Protein AF-A0A3D0DUE7-F1 (afdb_monomer)

Nearest PDB structures (foldseek):
  4uoi-assembly4_F  TM=3.349E-01  e=1.594E+00  Hepatitis C virus (isolate H77)
  1yzq-assembly1_A  TM=3.588E-01  e=1.594E+00  Homo sapiens
  3vr4-assembly1_G  TM=2.849E-01  e=4.376E+00  Enterococcus hirae
  3vr6-assembly1_G  TM=2.718E-01  e=4.091E+00  Enterococcus hirae

Structure (mmCIF, N/CA/C/O backbone):
data_AF-A0A3D0DUE7-F1
#
_entry.id   AF-A0A3D0DUE7-F1
#
loop_
_atom_site.group_PDB
_atom_site.id
_atom_site.type_symbol
_atom_site.label_atom_id
_atom_site.label_alt_id
_atom_site.label_comp_id
_atom_site.label_asym_id
_atom_site.label_entity_id
_atom_site.label_seq_id
_atom_site.pdbx_PDB_ins_code
_atom_site.Cartn_x
_atom_site.Cartn_y
_atom_site.Cartn_z
_atom_site.occupancy
_atom_site.B_iso_or_equiv
_atom_site.auth_seq_id
_atom_site.auth_comp_id
_atom_site.auth_asym_id
_atom_site.auth_atom_id
_atom_site.pdbx_PDB_model_num
ATOM 1 N N . VAL A 1 1 ? 5.308 5.663 9.143 1.00 80.88 1 VAL A N 1
ATOM 2 C CA . VAL A 1 1 ? 4.101 6.363 9.635 1.00 80.88 1 VAL A CA 1
ATOM 3 C C . VAL A 1 1 ? 2.947 5.382 9.579 1.00 80.88 1 VAL A C 1
ATOM 5 O O . VAL A 1 1 ? 2.936 4.561 8.669 1.00 80.88 1 VAL A O 1
ATOM 8 N N . GLU A 1 2 ? 2.048 5.408 10.557 1.00 84.56 2 GLU A N 1
ATOM 9 C CA . GLU A 1 2 ? 0.795 4.651 10.502 1.00 84.56 2 GLU A CA 1
ATOM 10 C C . GLU A 1 2 ? -0.304 5.577 9.974 1.00 84.56 2 GLU A C 1
ATOM 12 O O . GLU A 1 2 ? -0.361 6.746 10.360 1.00 84.56 2 GLU A O 1
ATOM 17 N N . LEU A 1 3 ? -1.128 5.080 9.054 1.00 87.50 3 LEU A N 1
ATOM 18 C CA . LEU A 1 3 ? -2.201 5.843 8.426 1.00 87.50 3 LEU A CA 1
ATOM 19 C C . LEU A 1 3 ? -3.508 5.074 8.594 1.00 87.50 3 LEU A C 1
ATOM 21 O O . LEU A 1 3 ? -3.694 4.032 7.972 1.00 87.50 3 LEU A O 1
ATOM 25 N N . ASP A 1 4 ? -4.414 5.613 9.404 1.00 90.12 4 ASP A N 1
ATOM 26 C CA . ASP A 1 4 ? -5.783 5.110 9.494 1.00 90.12 4 ASP A CA 1
ATOM 27 C C . ASP A 1 4 ? -6.624 5.720 8.364 1.00 90.12 4 ASP A C 1
ATOM 29 O O . ASP A 1 4 ? -6.947 6.911 8.389 1.00 90.12 4 ASP A O 1
ATOM 33 N N . THR A 1 5 ? -6.965 4.917 7.353 1.00 89.12 5 THR A N 1
ATOM 34 C CA . THR A 1 5 ? -7.781 5.361 6.213 1.00 89.12 5 THR A CA 1
ATOM 35 C C . THR A 1 5 ? -9.190 5.765 6.633 1.00 89.12 5 THR A C 1
ATOM 37 O O . THR A 1 5 ? -9.763 6.656 6.010 1.00 89.12 5 THR A O 1
ATOM 40 N N . ALA A 1 6 ? -9.742 5.203 7.712 1.00 90.75 6 ALA A N 1
ATOM 41 C CA . ALA A 1 6 ? -11.090 5.534 8.169 1.00 90.75 6 ALA A CA 1
ATOM 42 C C . ALA A 1 6 ? -11.180 6.956 8.748 1.00 90.75 6 ALA A C 1
ATOM 44 O O . ALA A 1 6 ? -12.236 7.589 8.695 1.00 90.75 6 ALA A O 1
ATOM 45 N N . CYS A 1 7 ? -10.068 7.484 9.263 1.00 91.69 7 CYS A N 1
ATOM 46 C CA . CYS A 1 7 ? -9.991 8.814 9.867 1.00 91.69 7 CYS A CA 1
ATOM 47 C C . CYS A 1 7 ? -9.573 9.922 8.884 1.00 91.69 7 CYS A C 1
ATOM 49 O O . CYS A 1 7 ? -9.344 11.061 9.301 1.00 91.69 7 CYS A O 1
ATOM 51 N N . ARG A 1 8 ? -9.453 9.621 7.584 1.00 88.19 8 ARG A N 1
ATOM 52 C CA . ARG A 1 8 ? -8.884 10.535 6.587 1.00 88.19 8 ARG A CA 1
ATOM 53 C C . ARG A 1 8 ? -9.849 10.871 5.455 1.00 88.19 8 ARG A C 1
ATOM 55 O O . ARG A 1 8 ? -10.554 10.012 4.939 1.00 88.19 8 ARG A O 1
ATOM 62 N N . ALA A 1 9 ? -9.808 12.123 4.997 1.00 90.12 9 ALA A N 1
ATOM 63 C CA . ALA A 1 9 ? -10.618 12.579 3.865 1.00 90.12 9 ALA A CA 1
ATOM 64 C C . ALA A 1 9 ? -10.234 11.896 2.536 1.00 90.12 9 ALA A C 1
ATOM 66 O O . ALA A 1 9 ? -11.092 11.668 1.688 1.00 90.12 9 ALA A O 1
ATOM 67 N N . ASP A 1 10 ? -8.956 11.548 2.365 1.00 90.25 10 ASP A N 1
ATOM 68 C CA . ASP A 1 10 ? -8.403 10.826 1.213 1.00 90.25 10 ASP A CA 1
ATOM 69 C C . ASP A 1 10 ? -8.389 9.297 1.401 1.00 90.25 10 ASP A C 1
ATOM 71 O O . ASP A 1 10 ? -7.975 8.569 0.499 1.00 90.25 10 ASP A O 1
ATOM 75 N N . GLY A 1 11 ? -8.892 8.789 2.533 1.00 89.81 11 GLY A N 1
ATOM 76 C CA . GLY A 1 11 ? -8.828 7.372 2.896 1.00 89.81 11 GLY A CA 1
ATOM 77 C C . GLY A 1 11 ? -9.403 6.434 1.838 1.00 89.81 11 GLY A C 1
ATOM 78 O O . GLY A 1 11 ? -8.755 5.465 1.453 1.00 89.81 11 GLY A O 1
ATOM 79 N N . GLY A 1 12 ? -10.569 6.767 1.278 1.00 91.50 12 GLY A N 1
ATOM 80 C CA . GLY A 1 12 ? -11.186 5.962 0.218 1.00 91.50 12 GLY A CA 1
ATOM 81 C C . GLY A 1 12 ? -10.357 5.894 -1.071 1.00 91.50 12 GLY A C 1
ATOM 82 O O . GLY A 1 12 ? -10.363 4.868 -1.751 1.00 91.50 12 GLY A O 1
ATOM 83 N N . ALA A 1 13 ? -9.607 6.951 -1.402 1.00 91.50 13 ALA A N 1
ATOM 84 C CA . ALA A 1 13 ? -8.705 6.942 -2.553 1.00 91.50 13 ALA A CA 1
ATOM 85 C C . ALA A 1 13 ? -7.488 6.043 -2.292 1.00 91.50 13 ALA A C 1
ATOM 87 O O . ALA A 1 13 ? -7.100 5.265 -3.165 1.00 91.50 13 ALA A O 1
ATOM 88 N N . LEU A 1 14 ? -6.934 6.093 -1.077 1.00 90.81 14 LEU A N 1
ATOM 89 C CA . LEU A 1 14 ? -5.836 5.222 -0.667 1.00 90.81 14 LEU A CA 1
ATOM 90 C C . LEU A 1 14 ? -6.253 3.744 -0.690 1.00 90.81 14 LEU A C 1
ATOM 92 O O . LEU A 1 14 ? -5.554 2.909 -1.265 1.00 90.81 14 LEU A O 1
ATOM 96 N N . GLU A 1 15 ? -7.429 3.417 -0.156 1.00 92.19 15 GLU A N 1
ATOM 97 C CA . GLU A 1 15 ? -7.949 2.051 -0.217 1.00 92.19 15 GLU A CA 1
ATOM 98 C C . GLU A 1 15 ? -8.225 1.579 -1.653 1.00 92.19 15 GLU A C 1
ATOM 100 O O . GLU A 1 15 ? -8.021 0.408 -1.978 1.00 92.19 15 GLU A O 1
ATOM 105 N N . ALA A 1 16 ? -8.676 2.472 -2.540 1.00 92.25 16 ALA A N 1
ATOM 106 C CA . ALA A 1 16 ? -8.858 2.143 -3.950 1.00 92.25 16 ALA A CA 1
ATOM 107 C C . ALA A 1 16 ? -7.524 1.787 -4.626 1.00 92.25 16 ALA A C 1
ATOM 109 O O . ALA A 1 16 ? -7.476 0.810 -5.372 1.00 92.25 16 ALA A O 1
ATOM 110 N N . LEU A 1 17 ? -6.440 2.513 -4.331 1.00 91.38 17 LEU A N 1
ATOM 111 C CA . LEU A 1 17 ? -5.098 2.206 -4.844 1.00 91.38 17 LEU A CA 1
ATOM 112 C C . LEU A 1 17 ? -4.602 0.840 -4.351 1.00 91.38 17 LEU A C 1
ATOM 114 O O . LEU A 1 17 ? -4.095 0.046 -5.142 1.00 91.38 17 LEU A O 1
ATOM 118 N N . VAL A 1 18 ? -4.810 0.528 -3.069 1.00 91.25 18 VAL A N 1
ATOM 119 C CA . VAL A 1 18 ? -4.487 -0.787 -2.486 1.00 91.25 18 VAL A CA 1
ATOM 120 C C . VAL A 1 18 ? -5.243 -1.914 -3.202 1.00 91.25 18 VAL A C 1
ATOM 122 O O . VAL A 1 18 ? -4.653 -2.944 -3.532 1.00 91.25 18 VAL A O 1
ATOM 125 N N . ARG A 1 19 ? -6.536 -1.718 -3.487 1.00 90.75 19 ARG A N 1
ATOM 126 C CA . ARG A 1 19 ? -7.362 -2.700 -4.211 1.00 90.75 19 ARG A CA 1
ATOM 127 C C . ARG A 1 19 ? -6.946 -2.846 -5.676 1.00 90.75 19 ARG A C 1
ATOM 129 O O . ARG A 1 19 ? -6.859 -3.967 -6.162 1.00 90.75 19 ARG A O 1
ATOM 136 N N . GLN A 1 20 ? -6.651 -1.748 -6.373 1.00 89.69 20 GLN A N 1
ATOM 137 C CA . GLN A 1 20 ? -6.180 -1.767 -7.769 1.00 89.69 20 GLN A CA 1
ATOM 138 C C . GLN A 1 20 ? -4.844 -2.492 -7.935 1.00 89.69 20 GLN A C 1
ATOM 140 O O . GLN A 1 20 ? -4.595 -3.109 -8.967 1.00 89.69 20 GLN A O 1
ATOM 145 N N . LEU A 1 21 ? -3.997 -2.429 -6.911 1.00 87.44 21 LEU A N 1
ATOM 146 C CA . LEU A 1 21 ? -2.736 -3.156 -6.848 1.00 87.44 21 LEU A CA 1
ATOM 147 C C . LEU A 1 21 ? -2.895 -4.654 -6.602 1.00 87.44 21 LEU A C 1
ATOM 149 O O . LEU A 1 21 ? -1.893 -5.364 -6.645 1.00 87.44 21 LEU A O 1
ATOM 153 N N . ASP A 1 22 ? -4.110 -5.118 -6.293 1.00 88.44 22 ASP A N 1
ATOM 154 C CA . ASP A 1 22 ? -4.351 -6.443 -5.730 1.00 88.44 22 ASP A CA 1
ATOM 155 C C . ASP A 1 22 ? -3.389 -6.713 -4.561 1.00 88.44 22 ASP A C 1
ATOM 157 O O . ASP A 1 22 ? -2.751 -7.755 -4.489 1.00 88.44 22 ASP A O 1
ATOM 161 N N . PHE A 1 23 ? -3.202 -5.738 -3.658 1.00 87.19 23 PHE A N 1
ATOM 162 C CA . PHE A 1 23 ? -2.088 -5.732 -2.698 1.00 87.19 23 PHE A CA 1
ATOM 163 C C . PHE A 1 23 ? -1.939 -7.059 -1.932 1.00 87.19 23 PHE A C 1
ATOM 165 O O . PHE A 1 23 ? -0.826 -7.561 -1.747 1.00 87.19 23 PHE A O 1
ATOM 172 N N . PHE A 1 24 ? -3.057 -7.678 -1.541 1.00 86.44 24 PHE A N 1
ATOM 173 C CA . PHE A 1 24 ? -3.078 -8.964 -0.842 1.00 86.44 24 PHE A CA 1
ATOM 174 C C . PHE A 1 24 ? -2.625 -10.153 -1.711 1.00 86.44 24 PHE A C 1
ATOM 176 O O . PHE A 1 24 ? -1.962 -11.049 -1.185 1.00 86.44 24 PHE A O 1
ATOM 183 N N . GLY A 1 25 ? -2.847 -10.129 -3.026 1.00 83.25 25 GLY A N 1
ATOM 184 C CA . GLY A 1 25 ? -2.333 -11.110 -3.992 1.00 83.25 25 GLY A CA 1
ATOM 185 C C . GLY A 1 25 ? -0.993 -10.734 -4.640 1.00 83.25 25 GLY A C 1
ATOM 186 O O . GLY A 1 25 ? -0.273 -11.608 -5.118 1.00 83.25 25 GLY A O 1
ATOM 187 N N . ALA A 1 26 ? -0.592 -9.463 -4.581 1.00 79.12 26 ALA A N 1
ATOM 188 C CA . ALA A 1 26 ? 0.576 -8.948 -5.284 1.00 79.12 26 ALA A CA 1
ATOM 189 C C . ALA A 1 26 ? 1.896 -9.576 -4.806 1.00 79.12 26 ALA A C 1
ATOM 191 O O . ALA A 1 26 ? 2.177 -9.644 -3.604 1.00 79.12 26 ALA A O 1
ATOM 192 N N . ALA A 1 27 ? 2.735 -9.970 -5.763 1.00 71.69 27 ALA A N 1
ATOM 193 C CA . ALA A 1 27 ? 4.146 -10.277 -5.565 1.00 71.69 27 ALA A CA 1
ATOM 194 C C . ALA A 1 27 ? 4.956 -9.135 -6.203 1.00 71.69 27 ALA A C 1
ATOM 196 O O . ALA A 1 27 ? 5.077 -9.088 -7.429 1.00 71.69 27 ALA A O 1
ATOM 197 N N . PRO A 1 28 ? 5.438 -8.163 -5.414 1.00 70.94 28 PRO A N 1
ATOM 198 C CA . PRO A 1 28 ? 6.176 -7.042 -5.966 1.00 70.94 28 PRO A CA 1
ATOM 199 C C . PRO A 1 28 ? 7.521 -7.512 -6.520 1.00 70.94 28 PRO A C 1
ATOM 201 O O . PRO A 1 28 ? 8.090 -8.480 -6.006 1.00 70.94 28 PRO A O 1
ATOM 204 N N . PRO A 1 29 ? 8.043 -6.838 -7.556 1.00 67.31 29 PRO A N 1
ATOM 205 C CA . PRO A 1 29 ? 9.349 -7.169 -8.094 1.00 67.31 29 PRO A CA 1
ATOM 206 C C . PRO A 1 29 ? 10.422 -7.001 -7.010 1.00 67.31 29 PRO A C 1
ATOM 208 O O . PRO A 1 29 ? 10.542 -5.953 -6.373 1.00 67.31 29 PRO A O 1
ATOM 211 N N . CYS A 1 30 ? 11.210 -8.054 -6.799 1.00 61.66 30 CYS A N 1
ATOM 212 C CA . CYS A 1 30 ? 12.414 -7.986 -5.984 1.00 61.66 30 CYS A CA 1
ATOM 213 C C . CYS A 1 30 ? 13.510 -7.298 -6.807 1.00 61.66 30 CYS A C 1
ATOM 215 O O . CYS A 1 30 ? 14.154 -7.946 -7.632 1.00 61.66 30 CYS A O 1
ATOM 217 N N . GLY A 1 31 ? 13.704 -5.994 -6.610 1.00 62.66 31 GLY A N 1
ATOM 218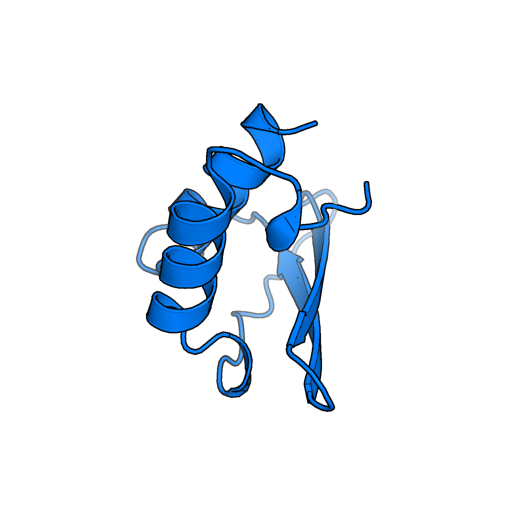 C CA . GLY A 1 31 ? 14.854 -5.287 -7.180 1.00 62.66 31 GLY A CA 1
ATOM 219 C C . GLY A 1 31 ? 16.181 -5.785 -6.589 1.00 62.66 31 GLY A C 1
ATOM 220 O O . GLY A 1 31 ? 16.220 -6.398 -5.517 1.00 62.66 31 GLY A O 1
ATOM 221 N N . VAL A 1 32 ? 17.292 -5.515 -7.272 1.00 60.56 32 VAL A N 1
ATOM 222 C CA . VAL A 1 32 ? 18.644 -5.798 -6.768 1.00 60.56 32 VAL A CA 1
ATOM 223 C C . VAL A 1 32 ? 19.519 -4.573 -6.986 1.00 60.56 32 VAL A C 1
ATOM 225 O O . VAL A 1 32 ? 19.745 -4.156 -8.117 1.0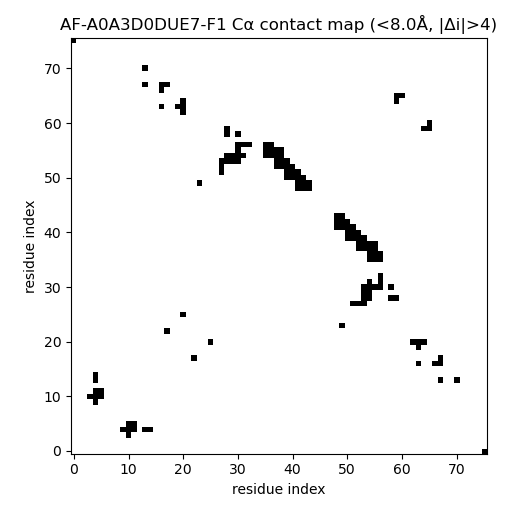0 60.56 32 VAL A O 1
ATOM 228 N N . GLY A 1 33 ? 20.065 -4.034 -5.900 1.00 61.75 33 GLY A N 1
ATOM 229 C CA . GLY A 1 33 ? 21.080 -2.988 -5.944 1.00 61.75 33 GLY A CA 1
ATOM 230 C C . GLY A 1 33 ? 21.419 -2.475 -4.551 1.00 61.75 33 GLY A C 1
ATOM 231 O O . GLY A 1 33 ? 20.593 -2.496 -3.639 1.00 61.75 33 GLY A O 1
ATOM 232 N N . ALA A 1 34 ? 22.670 -2.066 -4.381 1.00 57.97 34 ALA A N 1
ATOM 233 C CA . ALA A 1 34 ? 23.117 -1.383 -3.179 1.00 57.97 34 ALA A CA 1
ATOM 234 C C . ALA A 1 34 ? 22.695 0.090 -3.292 1.00 57.97 34 ALA A C 1
ATOM 236 O O . ALA A 1 34 ? 22.908 0.692 -4.340 1.00 57.97 34 ALA A O 1
ATOM 237 N N . ASP A 1 35 ? 22.103 0.648 -2.235 1.00 74.75 35 ASP A N 1
ATOM 238 C CA . ASP A 1 35 ? 21.640 2.049 -2.161 1.00 74.75 35 ASP A CA 1
ATOM 239 C C . ASP A 1 35 ? 20.315 2.388 -2.880 1.00 74.75 35 ASP A C 1
ATOM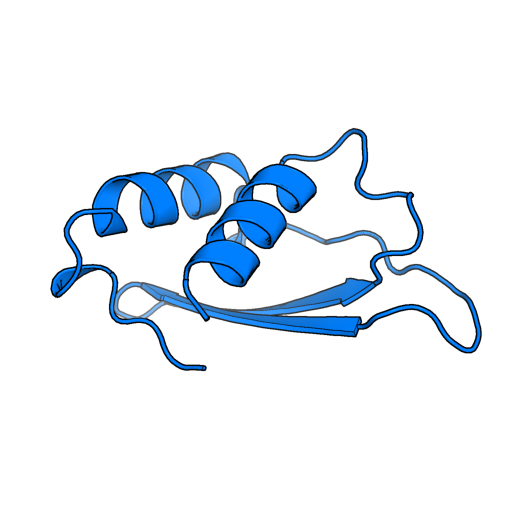 241 O O . ASP A 1 35 ? 20.065 3.526 -3.267 1.00 74.75 35 ASP A O 1
ATOM 245 N N . ILE A 1 36 ? 19.417 1.410 -3.041 1.00 77.31 36 ILE A N 1
ATOM 246 C CA . ILE A 1 36 ? 18.067 1.677 -3.563 1.00 77.31 36 ILE A CA 1
ATOM 247 C C . ILE A 1 36 ? 17.106 1.990 -2.403 1.00 77.31 36 ILE A C 1
ATOM 249 O O . ILE A 1 36 ? 17.069 1.221 -1.434 1.00 77.31 36 ILE A O 1
ATOM 253 N N . PRO A 1 37 ? 16.284 3.057 -2.492 1.00 80.00 37 PRO A N 1
ATOM 254 C CA . PRO A 1 37 ? 15.253 3.343 -1.503 1.00 80.00 37 PRO A CA 1
ATOM 255 C C . PRO A 1 37 ? 14.314 2.149 -1.303 1.00 80.00 37 PRO A C 1
ATOM 257 O O . PRO A 1 37 ? 13.700 1.642 -2.245 1.00 80.00 37 PRO A O 1
ATOM 260 N N . ARG A 1 38 ? 14.198 1.703 -0.050 1.00 84.00 38 ARG A N 1
ATOM 261 C CA . ARG A 1 38 ? 13.353 0.575 0.349 1.00 84.00 38 ARG A CA 1
ATOM 262 C C . ARG A 1 38 ? 12.091 1.079 1.035 1.00 84.00 38 ARG A C 1
ATOM 264 O O . ARG A 1 38 ? 12.170 1.826 2.007 1.00 84.00 38 ARG A O 1
ATOM 271 N N . TRP A 1 39 ? 10.945 0.585 0.581 1.00 86.62 39 TRP A N 1
ATOM 272 C CA . TRP A 1 39 ? 9.654 0.769 1.232 1.00 86.62 39 TRP A CA 1
ATOM 273 C C . TRP A 1 39 ? 9.224 -0.522 1.913 1.00 86.62 39 TRP A C 1
ATOM 275 O O . TRP A 1 39 ? 9.300 -1.600 1.327 1.00 86.62 39 TRP A O 1
ATOM 285 N N . GLU A 1 40 ? 8.732 -0.404 3.140 1.00 89.94 40 GLU A N 1
ATOM 286 C CA . GLU A 1 40 ? 8.006 -1.467 3.824 1.00 89.94 40 GLU A CA 1
ATOM 287 C C . GLU A 1 40 ? 6.599 -0.956 4.117 1.00 89.94 40 GLU A C 1
ATOM 289 O O . GLU A 1 40 ? 6.419 0.018 4.847 1.00 89.94 40 GLU A O 1
ATOM 294 N N . ILE A 1 41 ? 5.608 -1.578 3.487 1.00 90.31 41 ILE A N 1
ATOM 295 C CA . ILE A 1 41 ? 4.209 -1.167 3.569 1.00 90.31 41 ILE A CA 1
ATOM 296 C C . ILE A 1 41 ? 3.438 -2.314 4.195 1.00 90.31 41 ILE A C 1
ATOM 298 O O . ILE A 1 41 ? 3.432 -3.422 3.661 1.00 90.31 41 ILE A O 1
ATOM 302 N N . THR A 1 42 ? 2.779 -2.041 5.316 1.00 91.94 42 THR A N 1
ATOM 303 C CA . THR A 1 42 ? 1.830 -2.968 5.930 1.00 91.94 42 THR A CA 1
ATOM 304 C C . THR A 1 42 ? 0.425 -2.433 5.712 1.00 91.94 42 THR A C 1
ATOM 306 O O . THR A 1 42 ? 0.155 -1.283 6.042 1.00 91.94 42 THR A O 1
ATOM 309 N N . VAL A 1 43 ? -0.446 -3.263 5.143 1.00 91.69 43 VAL A N 1
ATOM 310 C CA . VAL A 1 43 ? -1.877 -2.981 5.007 1.00 91.69 43 VAL A CA 1
ATOM 311 C C . VAL A 1 43 ? -2.639 -3.932 5.919 1.00 91.69 43 VAL A C 1
ATOM 313 O O . VAL A 1 43 ? -2.389 -5.143 5.907 1.00 91.69 43 VAL A O 1
ATOM 316 N N . GLU A 1 44 ? -3.566 -3.368 6.686 1.00 92.50 44 GLU A N 1
ATOM 317 C CA . GLU A 1 44 ? -4.497 -4.077 7.560 1.00 92.50 44 GLU A CA 1
ATOM 318 C C . GLU A 1 44 ? -5.929 -3.772 7.095 1.00 92.50 44 GLU A C 1
ATOM 320 O O . GLU A 1 44 ? -6.348 -2.619 7.098 1.00 92.50 44 GLU A O 1
ATOM 325 N N . ASP A 1 45 ? -6.664 -4.798 6.660 1.00 88.50 45 ASP A N 1
ATOM 326 C CA . ASP A 1 45 ? -8.077 -4.730 6.257 1.00 88.50 45 ASP A CA 1
ATOM 327 C C . ASP A 1 45 ? -8.846 -5.820 7.022 1.00 88.50 45 ASP A C 1
ATOM 329 O O . ASP A 1 45 ? -8.777 -7.016 6.717 1.00 88.50 45 ASP A O 1
ATOM 333 N N . GLY A 1 46 ? -9.500 -5.421 8.117 1.00 87.62 46 GLY A N 1
ATOM 334 C CA . GLY A 1 46 ? -10.168 -6.346 9.032 1.00 87.62 46 GLY A CA 1
ATOM 335 C C . GLY A 1 46 ? -9.215 -7.408 9.598 1.00 87.62 46 GLY A C 1
ATOM 336 O O . GLY A 1 46 ? -8.318 -7.099 10.376 1.00 87.62 46 GLY A O 1
ATOM 337 N N . ALA A 1 47 ? -9.429 -8.676 9.231 1.00 88.38 47 ALA A N 1
ATOM 338 C CA . ALA A 1 47 ? -8.573 -9.798 9.638 1.00 88.38 47 ALA A CA 1
ATOM 339 C C . ALA A 1 47 ? -7.385 -10.046 8.686 1.00 88.38 47 ALA A C 1
ATOM 341 O O . ALA A 1 47 ? -6.531 -10.887 8.975 1.00 88.38 47 ALA A O 1
ATOM 342 N N . GLN A 1 48 ? -7.335 -9.366 7.536 1.00 88.75 48 GLN A N 1
ATOM 343 C CA . GLN A 1 48 ? -6.246 -9.498 6.577 1.00 88.75 48 GLN A CA 1
ATOM 344 C C . GLN A 1 48 ? -5.134 -8.511 6.923 1.00 88.75 48 GLN A C 1
ATOM 346 O O . GLN A 1 48 ? -5.349 -7.305 6.972 1.00 88.75 48 GLN A O 1
ATOM 351 N N . ARG A 1 49 ? -3.919 -9.024 7.113 1.00 92.81 49 ARG A N 1
ATOM 352 C CA . ARG A 1 49 ? -2.714 -8.213 7.293 1.00 92.81 49 ARG A CA 1
ATOM 353 C C . ARG A 1 49 ? -1.641 -8.710 6.347 1.00 92.81 49 ARG A C 1
ATOM 355 O O . ARG A 1 49 ? -1.301 -9.893 6.368 1.00 92.81 49 ARG A O 1
ATOM 362 N N . LYS A 1 50 ? -1.094 -7.816 5.527 1.00 90.94 50 LYS A N 1
ATOM 363 C CA . LYS A 1 50 ? 0.025 -8.145 4.642 1.00 90.94 50 LYS A CA 1
ATOM 364 C C . LYS A 1 50 ? 1.066 -7.046 4.674 1.00 90.94 50 LYS A C 1
ATOM 366 O O . LYS A 1 50 ? 0.742 -5.868 4.560 1.00 90.94 50 LYS A O 1
ATOM 371 N N . THR A 1 51 ? 2.318 -7.468 4.773 1.00 90.75 51 THR A N 1
ATOM 372 C CA . THR A 1 51 ? 3.474 -6.593 4.628 1.00 90.75 51 THR A CA 1
ATOM 373 C C . THR A 1 51 ? 4.149 -6.890 3.303 1.00 90.75 51 THR A C 1
ATOM 375 O O . THR A 1 51 ? 4.429 -8.042 2.969 1.00 90.75 51 THR A O 1
ATOM 378 N N . VAL A 1 52 ? 4.397 -5.836 2.542 1.00 88.62 52 VAL A N 1
ATOM 379 C CA . VAL A 1 52 ? 5.115 -5.868 1.280 1.00 88.62 52 VAL A CA 1
ATOM 380 C C . VAL A 1 52 ? 6.369 -5.022 1.423 1.00 88.62 52 VAL A C 1
ATOM 382 O O . VAL A 1 52 ? 6.332 -3.894 1.910 1.00 88.62 52 VAL A O 1
ATOM 385 N N . THR A 1 53 ? 7.483 -5.570 0.956 1.00 86.81 53 THR A N 1
ATOM 386 C CA . THR A 1 53 ? 8.704 -4.808 0.722 1.00 86.81 53 THR A CA 1
ATOM 387 C C . THR A 1 53 ? 8.816 -4.473 -0.755 1.00 86.81 53 THR A C 1
ATOM 389 O O . THR A 1 53 ? 8.707 -5.367 -1.592 1.00 86.81 53 THR A O 1
ATOM 392 N N . LEU A 1 54 ? 9.106 -3.212 -1.061 1.00 85.56 54 LEU A N 1
ATOM 393 C CA . LEU A 1 54 ? 9.414 -2.749 -2.411 1.00 85.56 54 LEU A CA 1
ATOM 394 C C . LEU A 1 54 ? 10.774 -2.067 -2.430 1.00 85.56 54 LEU A C 1
ATOM 396 O O . LEU A 1 54 ? 11.163 -1.407 -1.463 1.00 85.56 54 LEU A O 1
ATOM 400 N N . LEU A 1 55 ? 11.464 -2.196 -3.555 1.00 84.56 55 LEU A N 1
ATOM 401 C CA . LEU A 1 55 ? 12.633 -1.390 -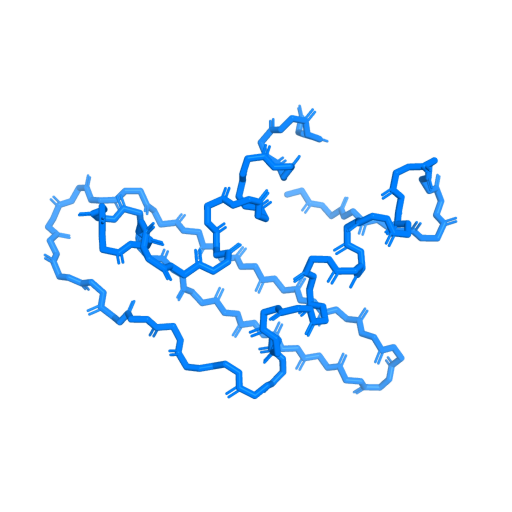3.871 1.00 84.56 55 LEU A CA 1
ATOM 402 C C . LEU A 1 55 ? 12.248 -0.427 -4.991 1.00 84.56 55 LEU A C 1
ATOM 404 O O . LEU A 1 55 ? 11.716 -0.852 -6.014 1.00 84.56 55 LEU A O 1
ATOM 408 N N . ASP A 1 56 ? 12.483 0.864 -4.780 1.00 78.12 56 ASP A N 1
ATOM 409 C CA . ASP A 1 56 ? 12.221 1.911 -5.771 1.00 78.12 56 ASP A CA 1
ATOM 410 C C . ASP A 1 56 ? 13.420 2.019 -6.733 1.00 78.12 56 ASP A C 1
ATOM 412 O O . ASP A 1 56 ? 14.162 2.998 -6.739 1.00 78.12 56 ASP A O 1
ATOM 416 N N . ASP A 1 57 ? 13.670 0.946 -7.492 1.00 74.88 57 ASP A N 1
ATOM 417 C CA . ASP A 1 57 ? 14.799 0.797 -8.429 1.00 74.88 57 ASP A CA 1
ATOM 418 C C . ASP A 1 57 ? 14.467 1.263 -9.860 1.00 74.88 57 ASP A C 1
ATOM 420 O O . ASP A 1 57 ? 15.210 1.003 -10.806 1.00 74.88 57 ASP A O 1
ATOM 424 N N . GLY A 1 58 ? 13.319 1.925 -10.030 1.00 71.44 58 GLY A N 1
ATOM 425 C CA . GLY A 1 58 ? 12.765 2.310 -11.328 1.00 71.44 58 GLY A CA 1
ATOM 426 C C . GLY A 1 58 ? 11.977 1.204 -12.045 1.00 71.44 58 GLY A C 1
ATOM 427 O O . GLY A 1 58 ? 11.275 1.505 -13.011 1.00 71.44 58 GLY A O 1
ATOM 428 N N . SER A 1 59 ? 11.995 -0.050 -11.567 1.00 71.38 59 SER A N 1
ATOM 429 C CA . SER A 1 59 ? 11.217 -1.157 -12.162 1.00 71.38 59 SER A CA 1
ATOM 430 C C . SER A 1 59 ? 9.709 -1.062 -11.896 1.00 71.38 59 SER A C 1
ATOM 432 O O . SER A 1 59 ? 8.906 -1.716 -12.564 1.00 71.38 59 SER A O 1
ATOM 434 N N . LEU A 1 60 ? 9.300 -0.194 -10.967 1.00 73.56 60 LEU A N 1
ATOM 435 C CA . LEU A 1 60 ? 7.901 0.021 -10.595 1.00 73.56 60 LEU A CA 1
ATOM 436 C C . LEU A 1 60 ? 7.091 0.769 -11.671 1.00 73.56 60 LEU A C 1
ATOM 438 O O . LEU A 1 60 ? 5.864 0.783 -11.597 1.00 73.56 60 LEU A O 1
ATOM 442 N N . GLY A 1 61 ? 7.735 1.364 -12.681 1.00 66.00 61 GLY A N 1
ATOM 4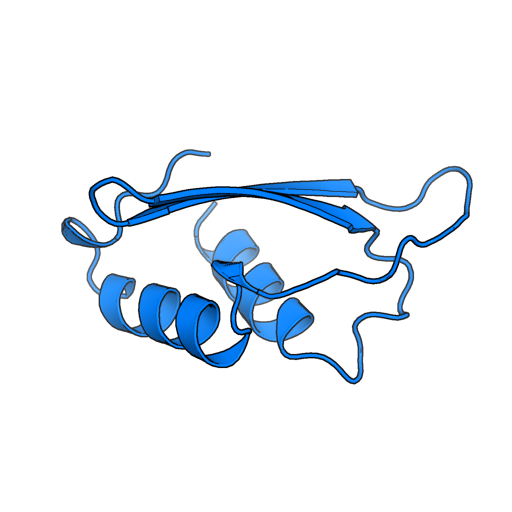43 C CA . GLY A 1 61 ? 7.111 2.307 -13.623 1.00 66.00 61 GLY A CA 1
ATOM 444 C C . GLY A 1 61 ? 5.934 1.778 -14.459 1.00 66.00 61 GLY A C 1
ATOM 445 O O . GLY A 1 61 ? 5.137 2.578 -14.937 1.00 66.00 61 GLY A O 1
ATOM 446 N N . ALA A 1 62 ? 5.787 0.458 -14.615 1.00 63.06 62 ALA A N 1
ATOM 447 C CA . ALA A 1 62 ? 4.653 -0.165 -15.318 1.00 63.06 62 ALA A CA 1
ATOM 448 C C . ALA A 1 62 ? 3.584 -0.760 -14.376 1.00 63.06 62 ALA A C 1
ATOM 450 O O . ALA A 1 62 ? 2.625 -1.381 -14.830 1.00 63.06 62 ALA A O 1
ATOM 451 N N . THR A 1 63 ? 3.755 -0.605 -13.064 1.00 69.75 63 THR A N 1
ATOM 452 C CA . TH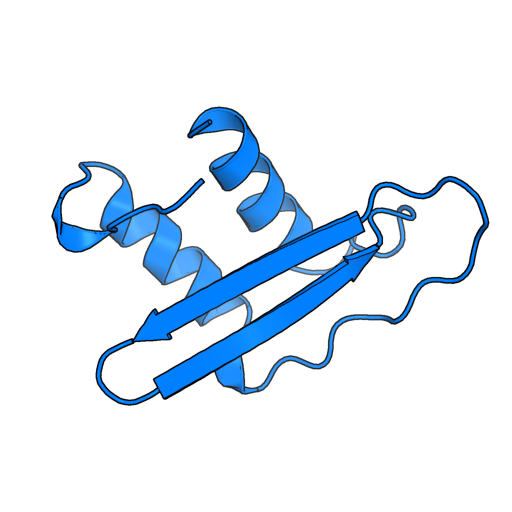R A 1 63 ? 2.875 -1.165 -12.027 1.00 69.75 63 THR A CA 1
ATOM 453 C C . THR A 1 63 ? 2.061 -0.052 -11.361 1.00 69.75 63 THR A C 1
ATOM 455 O O . THR A 1 63 ? 2.420 1.113 -11.474 1.00 69.75 63 THR A O 1
ATOM 458 N N . GL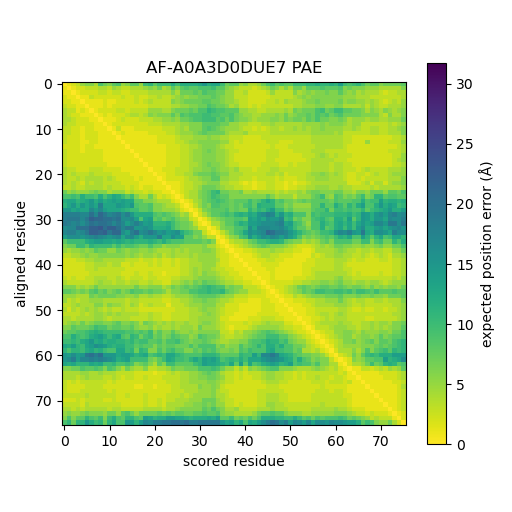Y A 1 64 ? 0.980 -0.363 -10.636 1.00 79.94 64 GLY A N 1
ATOM 459 C CA . GLY A 1 64 ? 0.233 0.647 -9.858 1.00 79.94 64 GLY A CA 1
ATOM 460 C C . GLY A 1 64 ? 0.991 1.198 -8.635 1.00 79.94 64 GLY A C 1
ATOM 461 O O . GLY A 1 64 ? 0.485 2.074 -7.935 1.00 79.94 64 GLY A O 1
ATOM 462 N N . TRP A 1 65 ? 2.198 0.689 -8.352 1.00 86.19 65 TRP A N 1
ATOM 463 C CA . TRP A 1 65 ? 2.973 1.003 -7.150 1.00 86.19 65 TRP A CA 1
ATOM 464 C C . TRP A 1 65 ? 3.423 2.468 -7.064 1.00 86.19 65 TRP A C 1
ATOM 466 O O . TRP A 1 65 ? 3.301 3.033 -5.979 1.00 86.19 65 TRP A O 1
ATOM 476 N N . PRO A 1 66 ? 3.873 3.134 -8.149 1.00 87.94 66 PRO A N 1
ATOM 477 C CA . PRO A 1 66 ? 4.271 4.537 -8.095 1.00 87.94 66 PRO A CA 1
ATOM 478 C C . PRO A 1 66 ? 3.153 5.460 -7.601 1.00 87.94 66 PRO A C 1
ATOM 480 O O . PRO A 1 66 ? 3.432 6.357 -6.812 1.00 87.94 66 PRO A O 1
ATOM 483 N N . ALA A 1 67 ? 1.897 5.204 -7.988 1.00 88.38 67 ALA A N 1
ATOM 484 C CA . ALA A 1 67 ? 0.750 5.998 -7.546 1.00 88.38 67 ALA A CA 1
ATOM 485 C C . ALA A 1 67 ? 0.495 5.850 -6.037 1.00 88.38 67 ALA A C 1
ATOM 487 O O . ALA A 1 67 ? 0.285 6.844 -5.343 1.00 88.38 67 ALA A O 1
ATOM 488 N N . LEU A 1 68 ? 0.581 4.622 -5.507 1.00 89.31 68 LEU A N 1
ATOM 489 C CA . LEU A 1 68 ? 0.492 4.382 -4.064 1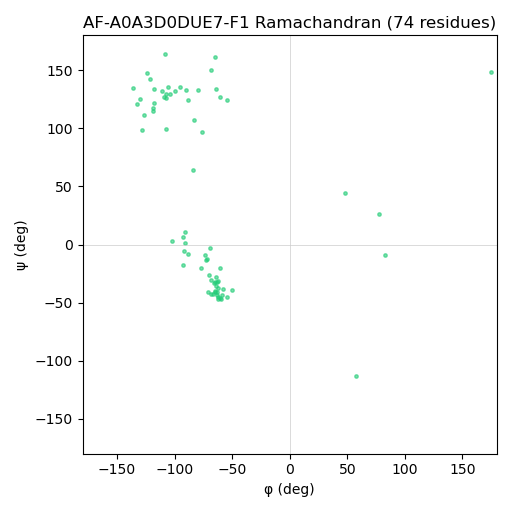.00 89.31 68 LEU A CA 1
ATOM 490 C C . LEU A 1 68 ? 1.640 5.075 -3.312 1.00 89.31 68 LEU A C 1
ATOM 492 O O . LEU A 1 68 ? 1.400 5.757 -2.320 1.00 89.31 68 LEU A O 1
ATOM 496 N N . LEU A 1 69 ? 2.881 4.933 -3.788 1.00 89.06 69 LEU A N 1
ATOM 497 C CA . LEU A 1 69 ? 4.058 5.528 -3.145 1.00 89.06 69 LEU A CA 1
ATOM 498 C C . LEU A 1 69 ? 4.031 7.059 -3.168 1.00 89.06 69 LEU A C 1
ATOM 500 O O . LEU A 1 69 ? 4.399 7.696 -2.184 1.00 89.06 69 LEU A O 1
ATOM 504 N N . GLU A 1 70 ? 3.598 7.665 -4.273 1.00 89.56 70 GLU A N 1
ATOM 505 C CA . GLU A 1 70 ? 3.401 9.112 -4.364 1.00 89.56 70 GLU A CA 1
ATOM 506 C C . GLU A 1 70 ? 2.365 9.599 -3.348 1.00 89.56 70 GLU A C 1
ATOM 508 O O . GLU A 1 70 ? 2.639 10.538 -2.599 1.00 89.56 70 GLU A O 1
ATOM 513 N N . HIS A 1 71 ? 1.229 8.904 -3.245 1.00 89.06 71 HIS A N 1
ATOM 514 C CA . HIS A 1 71 ? 0.198 9.237 -2.270 1.00 89.06 71 HIS A CA 1
ATOM 515 C C . HIS A 1 71 ? 0.731 9.154 -0.829 1.00 89.06 71 HIS A C 1
ATOM 517 O O . HIS A 1 71 ? 0.588 10.105 -0.062 1.00 89.06 71 HIS A O 1
ATOM 523 N N . LEU A 1 72 ? 1.437 8.071 -0.480 1.00 88.56 72 LEU A N 1
ATOM 524 C CA . LEU A 1 72 ? 2.043 7.889 0.845 1.00 88.56 72 LEU A CA 1
ATOM 525 C C . LEU A 1 72 ? 3.102 8.954 1.175 1.00 88.56 72 LEU A C 1
ATOM 527 O O . LEU A 1 72 ? 3.159 9.409 2.314 1.00 88.56 72 LEU A O 1
ATOM 531 N N . ARG A 1 73 ? 3.908 9.388 0.193 1.00 87.25 73 ARG A N 1
ATOM 532 C CA . ARG A 1 73 ? 4.884 10.485 0.356 1.00 87.25 73 ARG A CA 1
ATOM 533 C C . ARG A 1 73 ? 4.222 11.836 0.606 1.00 87.25 73 ARG A C 1
ATOM 535 O O . ARG A 1 73 ? 4.788 12.667 1.301 1.00 87.25 73 ARG A O 1
ATOM 542 N N . SER A 1 74 ? 3.049 12.076 0.027 1.00 84.00 74 SER A N 1
ATOM 543 C CA . SER A 1 74 ? 2.299 13.315 0.270 1.00 84.00 74 SER A CA 1
ATOM 544 C C . SER A 1 74 ? 1.577 13.326 1.623 1.00 84.00 74 SER A C 1
ATOM 546 O O . SER A 1 74 ? 1.230 14.389 2.128 1.00 84.00 74 SER A O 1
ATOM 548 N N . ALA A 1 75 ? 1.357 12.142 2.203 1.00 72.62 75 ALA A N 1
ATOM 549 C CA . ALA A 1 75 ? 0.650 11.945 3.464 1.00 72.62 75 ALA A CA 1
ATOM 550 C C . ALA A 1 75 ? 1.562 11.933 4.707 1.00 72.62 75 ALA A C 1
ATOM 552 O O . ALA A 1 75 ? 1.034 11.834 5.819 1.00 72.62 75 ALA A O 1
ATOM 553 N N . SER A 1 76 ? 2.888 11.986 4.521 1.00 60.34 76 SER A N 1
ATOM 554 C CA . SER A 1 76 ? 3.909 11.986 5.582 1.00 60.34 76 SER A CA 1
ATOM 555 C C . SER A 1 76 ? 4.221 13.368 6.136 1.00 60.34 76 SER A C 1
ATOM 557 O O . SER A 1 76 ? 4.314 14.305 5.314 1.00 60.34 76 SER A O 1
#

Sequence (76 aa):
VELDTACRADGGALEALVRQLDFFGAAPPCGVGADIPRWEITVEDGAQRKTVTLLDDGSLGATGWPALLEHLRSAS

Secondary structure (DSSP, 8-state):
----GGG-TTHHHHHHHHHHTTTTT--------TT--EEEEEEEETTEEEEEEEE-SSGGGGSSHHHHHHHHHH--

Radius of gyration: 12.47 Å; Cα contacts (8 Å, |Δi|>4): 72; chains: 1; bounding box: 34×24×26 Å

Foldsee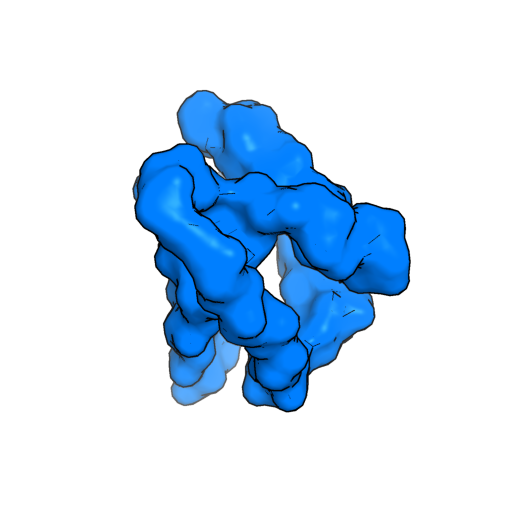k 3Di:
DDDDLVPDPCSVVLVVLCVQQVVLPDDEDDDDDDPFDKDWDWDDDPPDIDIDIDTPPVPCVVGSVVVNVVVVVVVD

Solvent-accessible surface area (backbone atoms only — not comparable to full-atom values): 4978 Å² total; per-residue (Å²): 137,90,79,65,45,90,83,39,96,62,18,69,58,54,54,48,48,44,58,75,47,40,54,91,78,51,79,69,70,84,64,86,71,90,90,51,58,71,47,80,48,73,51,77,58,92,92,48,72,48,77,47,68,43,44,68,71,69,78,44,79,90,50,66,54,56,61,49,53,52,52,54,62,72,72,106

pLDDT: mean 83.07, std 9.72, range [57.97, 92.81]

Mean predicted aligned error: 5.49 Å